Protein AF-A0A3A4W599-F1 (afdb_monomer)

Solvent-accessible surface area (backbone atoms only — not comparable to full-atom values): 8267 Å² total; per-residue (Å²): 128,84,66,44,70,37,76,51,35,72,49,40,40,72,61,43,47,46,68,50,61,74,38,97,80,48,63,75,56,50,38,27,55,47,36,58,55,41,46,79,30,33,61,66,68,72,58,66,78,59,44,55,58,28,58,77,29,46,68,48,14,40,52,53,50,61,65,52,47,35,76,50,32,60,43,72,64,34,52,53,56,41,55,54,50,47,50,52,54,50,50,72,68,69,52,90,62,52,55,60,49,52,52,49,34,50,49,52,52,47,57,66,52,46,60,53,36,68,74,65,63,89,90,81,60,69,67,69,78,64,55,61,71,70,74,83,59,75,87,85,76,130

Nearest PDB structures (foldseek):
  6jx6-assembly1_D  TM=2.780E-01  e=4.224E+00  Homo sapiens
  4tx5-assembly1_A  TM=3.434E-01  e=9.087E+00  Homo sapiens
  6jx6-assembly1_A  TM=2.617E-01  e=9.087E+00  Homo sapiens

pLDDT: mean 73.91, std 17.57, range [33.5, 89.81]

Mean predicted aligned error: 10.31 Å

Structure (mmCIF, N/CA/C/O backbone):
data_AF-A0A3A4W599-F1
#
_entry.id   AF-A0A3A4W599-F1
#
loop_
_atom_site.group_PDB
_atom_site.id
_atom_site.type_symbol
_atom_site.label_atom_id
_atom_site.label_alt_id
_atom_site.label_comp_id
_atom_site.label_asym_id
_atom_site.label_entity_id
_atom_site.label_seq_id
_atom_site.pdbx_PDB_ins_code
_atom_site.Cartn_x
_atom_site.Cartn_y
_atom_site.Cartn_z
_atom_site.occupancy
_atom_site.B_iso_or_equiv
_atom_site.auth_seq_id
_atom_site.auth_comp_id
_atom_site.auth_asym_id
_atom_site.auth_atom_id
_atom_site.pdbx_PDB_model_num
ATOM 1 N N . MET A 1 1 ? -2.392 10.048 23.579 1.00 36.88 1 MET A N 1
ATOM 2 C CA . MET A 1 1 ? -2.014 9.870 22.164 1.00 36.88 1 MET A CA 1
ATOM 3 C C . MET A 1 1 ? -2.218 8.404 21.843 1.00 36.88 1 MET A C 1
ATOM 5 O O . MET A 1 1 ? -1.370 7.590 22.160 1.00 36.88 1 MET A O 1
ATOM 9 N N . SER A 1 2 ? -3.407 8.043 21.378 1.00 42.25 2 SER A N 1
ATOM 10 C CA . SER A 1 2 ? -3.740 6.669 21.004 1.00 42.25 2 SER A CA 1
ATOM 11 C C . SER A 1 2 ? -2.977 6.314 19.728 1.00 42.25 2 SER A C 1
ATOM 13 O O . SER A 1 2 ? -3.235 6.886 18.669 1.00 42.25 2 SER A O 1
ATOM 15 N N . GLY A 1 3 ? -1.990 5.426 19.846 1.00 54.16 3 GLY A N 1
ATOM 16 C CA . GLY A 1 3 ? -1.276 4.883 18.698 1.00 54.16 3 GLY A CA 1
ATOM 17 C C . GLY A 1 3 ? -2.215 3.965 17.923 1.00 54.16 3 GLY A C 1
ATOM 18 O O . GLY A 1 3 ? -2.463 2.847 18.352 1.00 54.16 3 GLY A O 1
ATOM 19 N N . SER A 1 4 ? -2.777 4.470 16.830 1.00 66.75 4 SER A N 1
ATOM 20 C CA . SER A 1 4 ? -3.629 3.714 15.910 1.00 66.75 4 SER A CA 1
ATOM 21 C C . SER A 1 4 ? -2.894 3.555 14.588 1.00 66.75 4 SER A C 1
ATOM 23 O O . SER A 1 4 ? -2.204 4.482 14.156 1.00 66.75 4 SER A O 1
ATOM 25 N N . LEU A 1 5 ? -3.032 2.405 13.931 1.00 70.75 5 LEU A N 1
ATOM 26 C CA . LEU A 1 5 ? -2.429 2.169 12.612 1.00 70.75 5 LEU A CA 1
ATOM 27 C C . LEU A 1 5 ? -2.933 3.175 11.574 1.00 70.75 5 LEU A C 1
ATOM 29 O O . LEU A 1 5 ? -2.164 3.627 10.732 1.00 70.75 5 LEU A O 1
ATOM 33 N N . ARG A 1 6 ? -4.180 3.634 11.726 1.00 75.75 6 ARG A N 1
ATOM 34 C CA . ARG A 1 6 ? -4.767 4.689 10.893 1.00 75.75 6 ARG A CA 1
ATOM 35 C C . ARG A 1 6 ? -3.989 6.006 10.966 1.00 75.75 6 ARG A C 1
ATOM 37 O O . ARG A 1 6 ? -3.820 6.672 9.954 1.00 75.75 6 ARG A O 1
ATOM 44 N N . ASN A 1 7 ? -3.480 6.366 12.145 1.00 76.06 7 ASN A N 1
ATOM 45 C CA . ASN A 1 7 ? -2.709 7.602 12.328 1.00 76.06 7 ASN A CA 1
ATOM 46 C C . ASN A 1 7 ? -1.288 7.496 11.765 1.00 76.06 7 ASN A C 1
ATOM 48 O O . ASN A 1 7 ? -0.687 8.512 11.435 1.00 76.06 7 ASN A O 1
ATOM 52 N N . HIS A 1 8 ? -0.744 6.281 11.682 1.00 78.00 8 HIS A N 1
ATOM 53 C CA . HIS A 1 8 ? 0.608 6.047 11.177 1.00 78.00 8 HIS A CA 1
ATOM 54 C C . HIS A 1 8 ? 0.634 5.713 9.684 1.00 78.00 8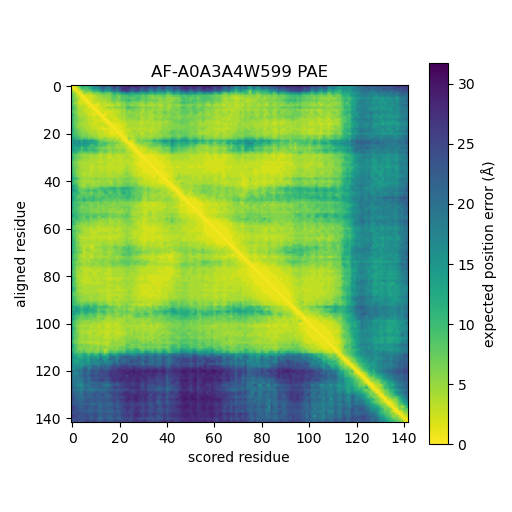 HIS A C 1
ATOM 56 O O . HIS A 1 8 ? 1.708 5.695 9.092 1.00 78.00 8 HIS A O 1
ATOM 62 N N . TRP A 1 9 ? -0.533 5.497 9.070 1.00 81.19 9 TRP A N 1
ATOM 63 C CA . TRP A 1 9 ? -0.656 5.242 7.639 1.00 81.19 9 TRP A CA 1
ATOM 64 C C . TRP A 1 9 ? -0.021 6.343 6.787 1.00 81.19 9 TRP A C 1
ATOM 66 O O . TRP A 1 9 ? 0.624 6.032 5.804 1.00 81.19 9 TRP A O 1
ATOM 76 N N . GLY A 1 10 ? -0.094 7.613 7.200 1.00 80.94 10 GLY A N 1
ATOM 77 C CA . GLY A 1 10 ? 0.544 8.713 6.461 1.00 80.94 10 GLY A CA 1
ATOM 78 C C . GLY A 1 10 ? 2.069 8.589 6.306 1.00 80.94 10 GLY A C 1
ATOM 79 O O . GLY A 1 10 ? 2.646 9.291 5.488 1.00 80.94 10 GLY A O 1
ATOM 80 N N . TYR A 1 11 ? 2.722 7.695 7.058 1.00 81.00 11 TYR A N 1
ATOM 81 C CA . TYR A 1 11 ? 4.149 7.395 6.917 1.00 81.00 11 TYR A CA 1
ATOM 82 C C . TYR A 1 11 ? 4.423 6.153 6.049 1.00 81.00 11 TYR A C 1
ATOM 84 O O . TYR A 1 11 ? 5.573 5.903 5.700 1.00 81.00 11 TYR A O 1
ATOM 92 N N . THR A 1 12 ? 3.407 5.356 5.693 1.00 82.12 12 THR A N 1
ATOM 93 C CA . THR A 1 12 ? 3.598 4.150 4.867 1.00 82.12 12 THR A CA 1
ATOM 94 C C . THR A 1 12 ? 4.016 4.455 3.426 1.00 82.12 12 THR A C 1
ATOM 96 O O . THR A 1 12 ? 4.854 3.696 2.935 1.00 82.12 12 THR A O 1
ATOM 99 N N . PRO A 1 13 ? 3.550 5.539 2.755 1.00 83.12 13 PRO A N 1
ATOM 100 C CA . PRO A 1 13 ? 4.054 5.927 1.436 1.00 83.12 13 PRO A CA 1
ATOM 101 C C . PRO A 1 13 ? 5.570 6.065 1.430 1.00 83.12 13 PRO A C 1
ATOM 103 O O . PRO A 1 13 ? 6.243 5.348 0.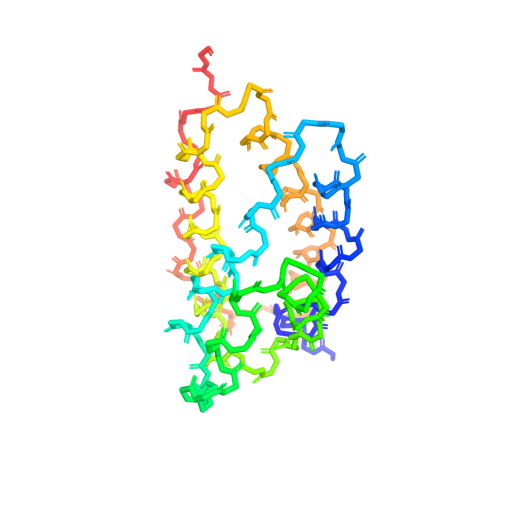704 1.00 83.12 13 PRO A O 1
ATOM 106 N N . GLU A 1 14 ? 6.122 6.883 2.322 1.00 83.06 14 GLU A N 1
ATOM 107 C CA . GLU A 1 14 ? 7.560 7.162 2.347 1.00 83.06 14 GLU A CA 1
ATOM 108 C C . GLU A 1 14 ? 8.405 5.996 2.889 1.00 83.06 14 GLU A C 1
ATOM 110 O O . GLU A 1 14 ? 9.555 5.830 2.484 1.00 83.06 14 GLU A O 1
ATOM 115 N N . GLU A 1 15 ? 7.875 5.189 3.815 1.00 82.81 15 GLU A N 1
ATOM 116 C CA . GLU A 1 15 ? 8.659 4.139 4.485 1.00 82.81 15 GLU A CA 1
ATOM 117 C C . GLU A 1 15 ? 8.553 2.753 3.842 1.00 82.81 15 GLU A C 1
ATOM 119 O O . GLU A 1 15 ? 9.449 1.931 4.040 1.00 82.81 15 GLU A O 1
ATOM 124 N N . ILE A 1 16 ? 7.476 2.465 3.109 1.00 85.19 16 ILE A N 1
ATOM 125 C CA . ILE A 1 16 ? 7.223 1.142 2.518 1.00 85.19 16 ILE A CA 1
ATOM 126 C C . ILE A 1 16 ? 7.116 1.246 1.001 1.00 85.19 16 ILE A C 1
ATOM 128 O O . ILE A 1 16 ? 7.824 0.531 0.293 1.00 85.19 16 ILE A O 1
ATOM 132 N N . TRP A 1 17 ? 6.253 2.129 0.502 1.00 86.31 17 TRP A N 1
ATOM 133 C CA . TRP A 1 17 ? 5.857 2.129 -0.906 1.00 86.31 17 TRP A CA 1
ATOM 134 C C . TRP A 1 17 ? 6.870 2.831 -1.815 1.00 86.31 17 TRP A C 1
ATOM 136 O O . TRP A 1 17 ? 7.231 2.280 -2.847 1.00 86.31 17 TRP A O 1
ATOM 146 N N . GLU A 1 18 ? 7.415 3.975 -1.409 1.00 84.69 18 GLU A N 1
ATOM 147 C CA . GLU A 1 18 ? 8.470 4.703 -2.128 1.00 84.69 18 GLU A CA 1
ATOM 148 C C . GLU A 1 18 ? 9.764 3.871 -2.263 1.00 84.69 18 GLU A C 1
ATOM 150 O O . GLU A 1 18 ? 10.283 3.749 -3.374 1.00 84.69 18 GLU A O 1
ATOM 155 N N . PRO A 1 19 ? 10.277 3.196 -1.207 1.00 84.12 19 PRO A N 1
ATOM 156 C CA . PRO A 1 19 ? 11.406 2.275 -1.351 1.00 84.12 19 PRO A CA 1
ATOM 157 C C . PRO A 1 19 ? 11.121 1.077 -2.260 1.00 84.12 19 PRO A C 1
ATOM 159 O O . PRO A 1 19 ? 12.064 0.500 -2.802 1.00 84.12 19 PRO A O 1
ATOM 162 N N . LEU A 1 20 ? 9.853 0.676 -2.396 1.00 82.56 20 LEU A N 1
ATOM 163 C CA . LEU A 1 20 ? 9.431 -0.383 -3.309 1.00 82.56 20 LEU A CA 1
ATOM 164 C C . LEU A 1 20 ? 9.358 0.140 -4.756 1.00 82.56 20 LEU A C 1
ATOM 166 O O . LEU A 1 20 ? 9.859 -0.525 -5.657 1.00 82.56 20 LEU A O 1
ATOM 170 N N . ALA A 1 21 ? 8.831 1.354 -4.960 1.00 82.56 21 ALA A N 1
ATOM 171 C CA . ALA A 1 21 ? 8.724 2.040 -6.253 1.00 82.56 21 ALA A CA 1
ATOM 172 C C . ALA A 1 21 ? 10.081 2.429 -6.845 1.00 82.56 21 ALA A C 1
ATOM 174 O O . ALA A 1 21 ? 10.290 2.346 -8.051 1.00 82.56 21 ALA A O 1
ATOM 175 N N . ALA A 1 22 ? 11.020 2.855 -5.998 1.00 82.81 22 ALA A N 1
ATOM 176 C CA . ALA A 1 22 ? 12.340 3.334 -6.404 1.00 82.81 22 ALA A CA 1
ATOM 177 C C . ALA A 1 22 ? 13.272 2.222 -6.920 1.00 82.81 22 ALA A C 1
ATOM 179 O O . ALA A 1 22 ? 14.445 2.473 -7.203 1.00 82.81 22 ALA A O 1
ATOM 180 N N . ARG A 1 23 ? 12.789 0.979 -7.002 1.00 77.38 23 ARG A N 1
ATOM 181 C CA . ARG A 1 23 ? 13.556 -0.173 -7.476 1.00 77.38 23 ARG A CA 1
ATOM 182 C C . ARG A 1 23 ? 13.504 -0.234 -8.996 1.00 77.38 23 ARG A C 1
ATOM 184 O O . ARG A 1 23 ? 12.439 -0.132 -9.589 1.00 77.38 23 ARG A O 1
ATOM 191 N N . ASP A 1 24 ? 14.644 -0.529 -9.615 1.00 65.88 24 ASP A N 1
ATOM 192 C CA . ASP A 1 24 ? 14.751 -0.656 -11.077 1.00 65.88 24 ASP A CA 1
ATOM 193 C C . ASP A 1 24 ? 13.869 -1.775 -11.674 1.00 65.88 24 ASP A C 1
ATOM 195 O O . ASP A 1 24 ? 13.587 -1.762 -12.869 1.00 65.88 24 ASP A O 1
ATOM 199 N N . ASN A 1 25 ? 13.428 -2.732 -10.849 1.00 72.50 25 ASN A N 1
ATOM 200 C CA . ASN A 1 25 ? 12.582 -3.860 -11.253 1.00 72.50 25 ASN A CA 1
ATOM 201 C C . ASN A 1 25 ? 11.114 -3.716 -10.814 1.00 72.50 25 ASN A C 1
ATOM 203 O O . ASN A 1 25 ? 10.366 -4.685 -10.930 1.00 72.50 25 ASN A O 1
ATOM 207 N N . ALA A 1 26 ? 10.706 -2.558 -10.285 1.00 76.19 26 ALA A N 1
ATOM 208 C CA . ALA A 1 26 ? 9.328 -2.355 -9.852 1.00 76.19 26 ALA A CA 1
ATOM 209 C C . ALA A 1 26 ? 8.372 -2.475 -11.058 1.00 76.19 26 ALA A C 1
ATOM 211 O O . ALA A 1 26 ? 8.576 -1.783 -12.064 1.00 76.19 26 ALA A O 1
ATOM 212 N N . PRO A 1 27 ? 7.336 -3.334 -10.994 1.00 80.06 27 PRO A N 1
ATOM 213 C CA . PRO A 1 27 ? 6.365 -3.442 -12.072 1.00 80.06 27 PRO A CA 1
ATOM 214 C C . PRO A 1 27 ? 5.641 -2.102 -12.279 1.00 80.06 27 PRO A C 1
ATOM 216 O O . PRO A 1 27 ? 5.207 -1.492 -11.298 1.00 80.06 27 PRO A O 1
ATOM 219 N N . PRO A 1 28 ? 5.475 -1.638 -13.531 1.00 76.62 28 PRO A N 1
ATOM 220 C CA . PRO A 1 28 ? 4.833 -0.352 -13.809 1.00 76.62 28 PRO A CA 1
ATOM 221 C C . PRO A 1 28 ? 3.362 -0.326 -13.370 1.00 76.62 28 PRO A C 1
ATOM 223 O O . PRO A 1 28 ? 2.857 0.731 -13.003 1.00 76.62 28 PRO A O 1
ATOM 226 N N . ASP A 1 29 ? 2.710 -1.490 -13.363 1.00 84.69 29 ASP A N 1
ATOM 227 C CA . ASP A 1 29 ? 1.303 -1.661 -12.995 1.00 84.69 29 ASP A CA 1
ATOM 228 C C . ASP A 1 29 ? 1.104 -2.030 -11.515 1.00 84.69 29 ASP A C 1
ATOM 230 O O . ASP A 1 29 ? -0.029 -2.102 -11.048 1.00 84.69 29 ASP A O 1
ATOM 234 N N . LEU A 1 30 ? 2.185 -2.175 -10.734 1.00 86.31 30 LEU A N 1
ATOM 235 C CA . LEU A 1 30 ? 2.103 -2.561 -9.321 1.00 86.31 30 LEU A CA 1
ATOM 236 C C . LEU A 1 30 ? 1.181 -1.622 -8.529 1.00 86.31 30 LEU A C 1
ATOM 238 O O . LEU A 1 30 ? 0.368 -2.069 -7.728 1.00 86.31 30 LEU A O 1
ATOM 242 N N . PHE A 1 31 ? 1.291 -0.312 -8.758 1.00 86.88 31 PHE A N 1
ATOM 243 C CA . PHE A 1 31 ? 0.460 0.677 -8.069 1.00 86.88 31 PHE A CA 1
ATOM 244 C C . PHE A 1 31 ? -0.997 0.672 -8.527 1.00 86.88 31 PHE A C 1
ATOM 246 O O . PHE A 1 31 ? -1.862 1.035 -7.732 1.00 86.88 31 PHE A O 1
ATOM 253 N N . ASN A 1 32 ? -1.277 0.235 -9.758 1.00 89.75 32 ASN A N 1
ATOM 254 C CA . ASN A 1 32 ? -2.648 0.045 -10.230 1.00 89.75 32 ASN A CA 1
ATOM 255 C C . ASN A 1 32 ? -3.304 -1.092 -9.444 1.00 89.75 32 ASN A C 1
ATOM 257 O O . ASN A 1 32 ? -4.363 -0.887 -8.855 1.00 89.75 32 ASN A O 1
ATOM 261 N N . ASP A 1 33 ? -2.627 -2.236 -9.344 1.00 89.38 33 ASP A N 1
ATOM 262 C CA . ASP A 1 33 ? -3.147 -3.407 -8.632 1.00 89.38 33 ASP A CA 1
ATOM 263 C C . ASP A 1 33 ? -3.241 -3.170 -7.122 1.00 89.38 33 ASP A C 1
ATOM 265 O O . ASP A 1 33 ? -4.198 -3.591 -6.474 1.00 89.38 33 ASP A O 1
ATOM 269 N N . LEU A 1 34 ? -2.273 -2.454 -6.539 1.00 89.38 34 LEU A N 1
ATOM 270 C CA . LEU A 1 34 ? -2.330 -2.058 -5.131 1.00 89.38 34 LEU A CA 1
ATOM 271 C C . LEU A 1 34 ? -3.491 -1.097 -4.859 1.00 89.38 34 LEU A C 1
ATOM 273 O O . LEU A 1 34 ? -4.144 -1.214 -3.823 1.00 89.38 34 LEU A O 1
ATOM 277 N N . TYR A 1 35 ? -3.758 -0.155 -5.765 1.00 88.19 35 TYR A N 1
ATOM 278 C CA . TYR A 1 35 ? -4.889 0.760 -5.637 1.00 88.19 35 TYR A CA 1
ATOM 279 C C . TYR A 1 35 ? -6.228 0.027 -5.803 1.00 88.19 35 TYR A C 1
ATOM 281 O O . TYR A 1 35 ? -7.131 0.215 -4.988 1.00 88.19 35 TYR A O 1
ATOM 289 N N . GLU A 1 36 ? -6.335 -0.876 -6.779 1.00 89.81 36 GLU A N 1
ATOM 290 C CA . GLU A 1 36 ? -7.501 -1.748 -6.962 1.00 89.81 36 GLU A CA 1
ATOM 291 C C . GLU A 1 36 ? -7.756 -2.621 -5.728 1.00 89.81 36 GLU A C 1
ATOM 293 O O . GLU A 1 36 ? -8.882 -2.686 -5.227 1.00 89.81 36 GLU A O 1
ATOM 298 N N . ALA A 1 37 ? -6.708 -3.233 -5.173 1.00 89.19 37 ALA A N 1
ATOM 299 C CA . ALA A 1 37 ? -6.812 -3.986 -3.933 1.00 89.19 37 ALA A CA 1
ATOM 300 C C . ALA A 1 37 ? -7.276 -3.091 -2.773 1.00 89.19 37 ALA A C 1
ATOM 302 O O . ALA A 1 37 ? -8.129 -3.507 -1.988 1.00 89.19 37 ALA A O 1
ATOM 303 N N . ALA A 1 38 ? -6.760 -1.860 -2.667 1.00 87.62 38 ALA A N 1
ATOM 304 C CA . ALA A 1 38 ? -7.106 -0.924 -1.598 1.00 87.62 38 ALA A CA 1
ATOM 305 C C . ALA A 1 38 ? -8.588 -0.529 -1.612 1.00 87.62 38 ALA A C 1
ATOM 307 O O . ALA A 1 38 ? -9.196 -0.473 -0.541 1.00 87.62 38 ALA A O 1
ATOM 308 N N . GLU A 1 39 ? -9.188 -0.324 -2.789 1.00 88.31 39 GLU A N 1
ATOM 309 C CA . GLU A 1 39 ? -10.609 0.031 -2.945 1.00 88.31 39 GLU A CA 1
ATOM 310 C C . GLU A 1 39 ? -11.553 -0.959 -2.246 1.00 88.31 39 GLU A C 1
ATOM 312 O O . GLU A 1 39 ? -12.547 -0.550 -1.641 1.00 88.31 39 GLU A O 1
ATOM 317 N N . GLY A 1 40 ? -11.212 -2.253 -2.221 1.00 86.75 40 GLY A N 1
ATOM 318 C CA . GLY A 1 40 ? -11.985 -3.275 -1.503 1.00 86.75 40 GLY A CA 1
ATOM 319 C C . GLY A 1 40 ? -12.058 -3.063 0.018 1.00 86.75 40 GLY A C 1
ATOM 320 O O . GLY A 1 40 ? -12.990 -3.543 0.676 1.00 86.75 40 GLY A O 1
ATOM 321 N N . PHE A 1 41 ? -11.110 -2.310 0.580 1.00 87.75 41 PHE A N 1
ATOM 322 C CA . PHE A 1 41 ? -10.948 -2.068 2.017 1.00 87.75 41 PHE A CA 1
ATOM 323 C C . PHE A 1 41 ? -11.301 -0.635 2.446 1.00 87.75 41 PHE A C 1
ATOM 325 O O . PHE A 1 41 ? -11.333 -0.337 3.652 1.00 87.75 41 PHE A O 1
ATOM 332 N N . LEU A 1 42 ? -11.608 0.252 1.494 1.00 88.00 42 LEU A N 1
ATOM 333 C CA . LEU A 1 42 ? -12.034 1.617 1.785 1.00 88.00 42 LEU A CA 1
ATOM 334 C C . LEU A 1 42 ? -13.431 1.653 2.425 1.00 88.00 42 LEU A C 1
ATOM 336 O O . LEU A 1 42 ? -14.295 0.790 2.226 1.00 88.00 42 LEU A O 1
ATOM 340 N N . ALA A 1 43 ? -13.652 2.669 3.257 1.00 86.00 43 ALA A N 1
ATOM 341 C CA . ALA A 1 43 ? -14.952 2.938 3.864 1.00 86.00 43 ALA A CA 1
ATOM 342 C C . ALA A 1 43 ? -15.961 3.427 2.817 1.00 86.00 43 ALA A C 1
ATOM 344 O O . ALA A 1 43 ? -17.142 3.079 2.879 1.00 86.00 43 ALA A O 1
ATOM 345 N N . LEU A 1 44 ? -15.479 4.233 1.872 1.00 85.31 44 LEU A N 1
ATOM 346 C CA . LEU A 1 44 ? -16.234 4.761 0.750 1.00 85.31 44 LEU A CA 1
ATOM 347 C C . LEU A 1 44 ? -15.499 4.375 -0.535 1.00 85.31 44 LEU A C 1
ATOM 349 O O . LEU A 1 44 ? -14.343 4.768 -0.678 1.00 85.31 44 LEU A O 1
ATOM 353 N N . PRO A 1 45 ? -16.141 3.622 -1.440 1.00 80.31 45 PRO A N 1
ATOM 354 C CA . PRO A 1 45 ? -15.541 3.305 -2.724 1.00 80.31 45 PRO A CA 1
ATOM 355 C C . PRO A 1 45 ? -15.453 4.561 -3.591 1.00 80.31 45 PRO A C 1
ATOM 357 O O . PRO A 1 45 ? -16.325 5.442 -3.540 1.00 80.31 45 PRO A O 1
ATOM 360 N N . THR A 1 46 ? -14.416 4.621 -4.413 1.00 84.19 46 THR A N 1
ATOM 361 C CA . THR A 1 46 ? -14.250 5.643 -5.437 1.00 84.19 46 THR A CA 1
ATOM 362 C C . THR A 1 46 ? -15.335 5.485 -6.502 1.00 84.19 46 THR A C 1
ATOM 364 O O . THR A 1 46 ? -15.778 4.383 -6.825 1.00 84.19 46 THR A O 1
ATOM 367 N N . ALA A 1 47 ? -15.826 6.602 -7.043 1.00 86.19 47 ALA A N 1
ATOM 368 C CA . ALA A 1 47 ? -16.825 6.554 -8.106 1.00 86.19 47 ALA A CA 1
ATOM 369 C C . ALA A 1 47 ? -16.243 5.873 -9.359 1.00 86.19 47 ALA A C 1
ATOM 371 O O . ALA A 1 47 ? -15.180 6.284 -9.818 1.00 86.19 47 ALA A O 1
ATOM 372 N N . GLU A 1 48 ? -16.973 4.916 -9.949 1.00 84.06 48 GLU A N 1
ATOM 373 C CA . GLU A 1 48 ? -16.562 4.141 -11.141 1.00 84.06 48 GLU A CA 1
ATOM 374 C C . GLU A 1 48 ? -15.828 4.950 -12.231 1.00 84.06 48 GLU A C 1
ATOM 376 O O . GLU A 1 48 ? -14.720 4.560 -12.590 1.00 84.06 48 GLU A O 1
ATOM 381 N N . PRO A 1 49 ? -16.339 6.100 -12.728 1.00 83.69 49 PRO A N 1
ATOM 382 C CA . PRO A 1 49 ? -15.656 6.829 -13.801 1.00 83.69 49 PRO A CA 1
ATOM 383 C C . PRO A 1 49 ? -14.294 7.401 -13.385 1.00 83.69 49 PRO A C 1
ATOM 385 O O . PRO A 1 49 ? -13.421 7.588 -14.227 1.00 83.69 49 PRO A O 1
ATOM 388 N N . LEU A 1 50 ? -14.115 7.702 -12.098 1.00 85.12 50 LEU A N 1
ATOM 389 C CA . LEU A 1 50 ? -12.862 8.220 -11.555 1.00 85.12 50 LEU A CA 1
ATOM 390 C C . LEU A 1 50 ? -11.897 7.072 -11.234 1.00 85.12 50 LEU A C 1
ATOM 392 O O . LEU A 1 50 ? -10.698 7.211 -11.449 1.00 85.12 50 LEU A O 1
ATOM 396 N N . PHE A 1 51 ? -12.423 5.925 -10.797 1.00 86.69 51 PHE A N 1
ATOM 397 C CA . PHE A 1 51 ? -1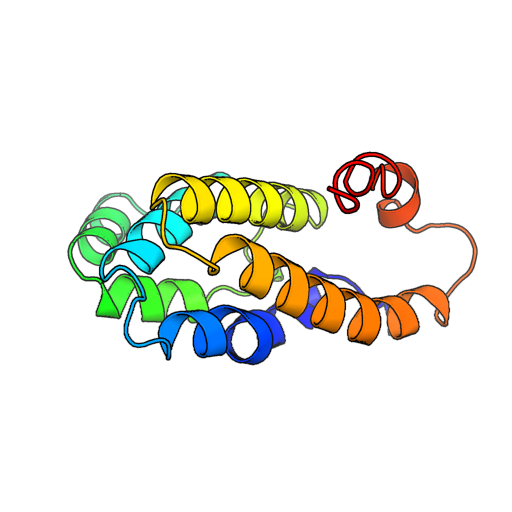1.646 4.704 -10.604 1.00 86.69 51 PHE A CA 1
ATOM 398 C C . PHE A 1 51 ? -11.030 4.213 -11.923 1.00 86.69 51 PHE A C 1
ATOM 400 O O . PHE A 1 51 ? -9.820 4.017 -11.989 1.00 86.69 51 PHE A O 1
ATOM 407 N N . GLU A 1 52 ? -11.824 4.117 -12.996 1.00 86.06 52 GLU A N 1
ATOM 408 C CA . GLU A 1 52 ? -11.321 3.740 -14.325 1.00 86.06 52 GLU A CA 1
ATOM 409 C C . GLU A 1 52 ? -10.256 4.724 -14.830 1.00 86.06 52 GLU A C 1
ATOM 411 O O . GLU A 1 52 ? -9.249 4.319 -15.409 1.00 86.06 52 GLU A O 1
ATOM 416 N N . GLU A 1 53 ? -10.442 6.029 -14.608 1.00 87.81 53 GLU A N 1
ATOM 417 C CA . GLU A 1 53 ? -9.456 7.038 -15.003 1.00 87.81 53 GLU A CA 1
ATOM 418 C C . GLU A 1 53 ? -8.119 6.865 -14.264 1.00 87.81 53 GLU A C 1
ATOM 420 O O .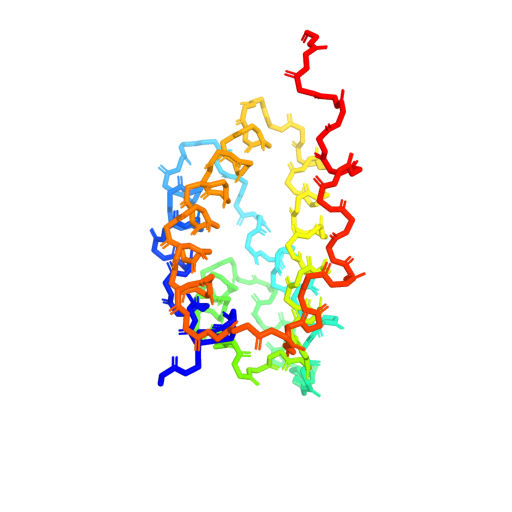 GLU A 1 53 ? -7.061 7.071 -14.862 1.00 87.81 53 GLU A O 1
ATOM 425 N N . ILE A 1 54 ? -8.165 6.500 -12.980 1.00 87.19 54 ILE A N 1
ATOM 426 C CA . ILE A 1 54 ? -6.977 6.257 -12.159 1.00 87.19 54 ILE A CA 1
ATOM 427 C C . ILE A 1 54 ? -6.290 4.953 -12.575 1.00 87.19 54 ILE A C 1
ATOM 429 O O . ILE A 1 54 ? -5.079 4.954 -12.769 1.00 87.19 54 ILE A O 1
ATOM 433 N N . GLN A 1 55 ? -7.041 3.867 -12.766 1.00 84.25 55 GLN A N 1
ATOM 434 C CA . GLN A 1 55 ? -6.491 2.550 -13.111 1.00 84.25 55 GLN A CA 1
ATOM 435 C C . GLN A 1 55 ? -5.809 2.536 -14.490 1.00 84.25 55 GLN A C 1
ATOM 437 O O . GLN A 1 55 ? -4.860 1.792 -14.712 1.00 84.25 55 GLN A O 1
ATOM 442 N N . ASN A 1 56 ? -6.257 3.384 -15.420 1.00 84.69 56 ASN A N 1
ATOM 443 C CA . ASN A 1 56 ? -5.647 3.510 -16.746 1.00 84.69 56 ASN A CA 1
ATOM 444 C C . ASN A 1 56 ? -4.320 4.302 -16.756 1.00 84.69 56 ASN A C 1
ATOM 446 O O . ASN A 1 56 ? -3.679 4.388 -17.806 1.00 84.69 56 ASN A O 1
ATOM 450 N N . ASP A 1 57 ? -3.907 4.911 -15.640 1.00 85.62 57 ASP A N 1
ATOM 451 C CA . ASP A 1 57 ? -2.715 5.760 -15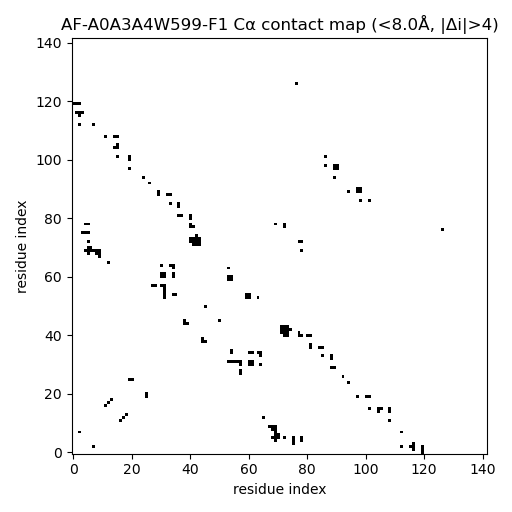.563 1.00 85.62 57 ASP A CA 1
ATOM 452 C C . ASP A 1 57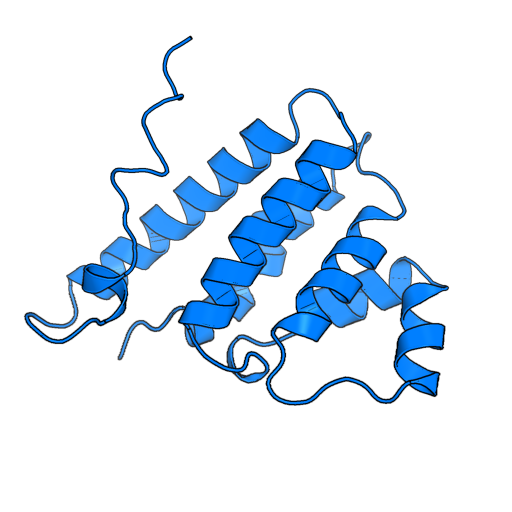 ? -1.912 5.467 -14.287 1.00 85.62 57 ASP A C 1
ATOM 454 O O . ASP A 1 57 ? -2.249 5.925 -13.195 1.00 85.62 57 ASP A O 1
ATOM 458 N N . ALA A 1 58 ? -0.789 4.760 -14.445 1.00 83.94 58 ALA A N 1
ATOM 459 C CA . ALA A 1 58 ? 0.089 4.360 -13.344 1.00 83.94 58 ALA A CA 1
ATOM 460 C C . ALA A 1 58 ? 0.559 5.534 -12.465 1.00 83.94 58 ALA A C 1
ATOM 462 O O . ALA A 1 58 ? 0.737 5.382 -11.255 1.00 83.94 58 ALA A O 1
ATOM 463 N N . VAL A 1 59 ? 0.727 6.734 -13.036 1.00 85.75 59 VAL A N 1
ATOM 464 C CA . VAL A 1 59 ? 1.130 7.923 -12.269 1.00 85.75 59 VAL A CA 1
ATOM 465 C C . VAL A 1 59 ? -0.032 8.421 -11.414 1.00 85.75 59 VAL A C 1
ATOM 467 O O . VAL A 1 59 ? 0.173 8.838 -10.268 1.00 85.75 59 VAL A O 1
ATOM 470 N N . LYS A 1 60 ? -1.262 8.361 -11.937 1.00 88.38 60 LYS A N 1
ATOM 471 C CA . LYS A 1 60 ? -2.463 8.700 -11.165 1.00 88.38 60 LYS A CA 1
ATOM 472 C C . LYS A 1 60 ? -2.725 7.673 -10.079 1.00 88.38 60 LYS A C 1
ATOM 474 O O . LYS A 1 60 ? -2.988 8.098 -8.960 1.00 88.38 60 LYS A O 1
ATOM 479 N N . ALA A 1 61 ? -2.602 6.378 -10.364 1.00 87.00 61 ALA A N 1
ATOM 480 C CA . ALA A 1 61 ? -2.759 5.325 -9.362 1.00 87.00 61 ALA A CA 1
ATOM 481 C C . ALA A 1 61 ? -1.738 5.458 -8.236 1.00 87.00 61 ALA A C 1
ATOM 483 O O . ALA A 1 61 ? -2.124 5.476 -7.072 1.00 87.00 61 ALA A O 1
ATOM 484 N N . HIS A 1 62 ? -0.463 5.684 -8.565 1.00 86.50 62 HIS A N 1
ATOM 485 C CA . HIS A 1 62 ? 0.569 5.978 -7.570 1.00 86.50 62 HIS A CA 1
ATOM 486 C C . HIS A 1 62 ? 0.197 7.192 -6.708 1.00 86.50 62 HIS A C 1
ATOM 488 O O . HIS A 1 62 ? 0.211 7.132 -5.481 1.00 86.50 62 HIS A O 1
ATOM 494 N N . THR A 1 63 ? -0.184 8.302 -7.346 1.00 86.94 63 THR A N 1
ATOM 495 C CA . THR A 1 63 ? -0.542 9.541 -6.639 1.00 86.94 63 THR A CA 1
ATOM 496 C C . THR A 1 63 ? -1.774 9.359 -5.751 1.00 86.94 63 THR A C 1
ATOM 498 O O . THR A 1 63 ? -1.781 9.820 -4.612 1.00 86.94 63 THR A O 1
ATOM 501 N N . ALA A 1 64 ? -2.809 8.685 -6.255 1.00 87.75 64 ALA A N 1
ATOM 502 C CA . ALA A 1 64 ? -4.045 8.410 -5.535 1.00 87.75 64 ALA A CA 1
ATOM 503 C C . ALA A 1 64 ? -3.792 7.483 -4.344 1.00 87.75 64 ALA A C 1
ATOM 505 O O . ALA A 1 64 ? -4.240 7.775 -3.238 1.00 87.75 64 ALA A O 1
ATOM 506 N N . PHE A 1 65 ? -3.007 6.426 -4.548 1.00 87.69 65 PHE A N 1
ATOM 507 C CA . PHE A 1 65 ? -2.622 5.482 -3.510 1.00 87.69 65 PHE A CA 1
ATOM 508 C C . PHE A 1 65 ? -1.810 6.150 -2.393 1.00 87.69 65 PHE A C 1
ATOM 510 O O . PHE A 1 65 ? -2.141 6.005 -1.218 1.00 87.69 65 PHE A O 1
ATOM 517 N N . CYS A 1 66 ? -0.800 6.953 -2.738 1.00 85.06 66 CYS A N 1
ATOM 518 C CA . CYS A 1 66 ? -0.005 7.696 -1.757 1.00 85.06 66 CYS A CA 1
ATOM 519 C C . CYS A 1 66 ? -0.801 8.809 -1.052 1.00 85.06 66 CYS A C 1
ATOM 521 O O . CYS A 1 66 ? -0.424 9.230 0.041 1.00 85.06 66 CYS A O 1
ATOM 523 N N . ALA A 1 67 ? -1.901 9.279 -1.648 1.00 87.38 67 ALA A N 1
ATOM 524 C CA . ALA A 1 67 ? -2.811 10.240 -1.029 1.00 87.38 67 ALA A CA 1
ATOM 525 C C . ALA A 1 67 ? -3.824 9.600 -0.061 1.00 87.38 67 ALA A C 1
ATOM 527 O O . ALA A 1 67 ? -4.468 10.336 0.694 1.00 87.38 67 ALA A O 1
ATOM 528 N N . LEU A 1 68 ? -3.972 8.266 -0.059 1.00 86.12 68 LEU A N 1
ATOM 529 C CA . LEU A 1 68 ? -4.864 7.569 0.867 1.00 86.12 68 LEU A CA 1
ATOM 530 C C . LEU A 1 68 ? -4.422 7.807 2.310 1.00 86.12 68 LEU A C 1
ATOM 532 O O . LEU A 1 68 ? -3.263 7.603 2.672 1.00 86.12 68 LEU A O 1
ATOM 536 N N . ASN A 1 69 ? -5.371 8.172 3.166 1.00 83.62 69 ASN A N 1
ATOM 537 C CA . ASN A 1 69 ? -5.163 8.270 4.599 1.00 83.62 69 ASN A CA 1
ATOM 538 C C . ASN A 1 69 ? -5.696 7.030 5.309 1.00 83.62 69 ASN A C 1
ATOM 540 O O . ASN A 1 69 ? -6.673 6.404 4.907 1.00 83.62 69 ASN A O 1
ATOM 544 N N . GLY A 1 70 ? -5.128 6.728 6.475 1.00 80.56 70 GLY A N 1
ATOM 545 C CA . GLY A 1 70 ? -5.628 5.643 7.317 1.00 80.56 70 GLY A CA 1
ATOM 546 C C . GLY A 1 70 ? -7.080 5.849 7.775 1.00 80.56 70 GLY A C 1
ATOM 547 O O . GLY A 1 70 ? -7.751 4.895 8.164 1.00 80.56 70 GLY A O 1
ATOM 548 N N . SER A 1 71 ? -7.594 7.082 7.733 1.00 82.00 71 SER A N 1
ATOM 549 C CA . SER A 1 71 ? -9.009 7.395 7.966 1.00 82.00 71 SER A CA 1
ATOM 550 C C . SER A 1 71 ? -9.936 6.913 6.852 1.00 82.00 71 SER A C 1
ATOM 552 O O . SER A 1 71 ? -11.101 6.651 7.140 1.00 82.00 71 SER A O 1
ATOM 554 N N . ASP A 1 72 ? -9.430 6.771 5.626 1.00 85.38 72 ASP A N 1
ATOM 555 C CA . ASP A 1 72 ? -10.228 6.410 4.449 1.00 85.38 72 ASP A CA 1
ATOM 556 C C . ASP A 1 72 ? -10.577 4.914 4.435 1.00 85.38 72 ASP A C 1
ATOM 558 O O . ASP A 1 72 ? -11.581 4.502 3.856 1.00 85.38 72 ASP A O 1
ATOM 562 N N . PHE A 1 73 ? -9.809 4.098 5.160 1.00 85.81 73 PHE A N 1
ATOM 563 C CA . PHE A 1 73 ? -10.101 2.682 5.376 1.00 85.81 73 PHE A CA 1
ATOM 564 C C . PHE A 1 73 ? -11.316 2.470 6.280 1.00 85.81 73 PHE A C 1
ATOM 566 O O . PHE A 1 73 ? -11.588 3.249 7.204 1.00 85.81 73 PHE A O 1
ATOM 573 N N . ARG A 1 74 ? -12.021 1.352 6.075 1.00 84.50 74 ARG A N 1
ATOM 574 C CA . ARG A 1 74 ? -13.200 1.006 6.882 1.00 84.50 74 ARG A CA 1
ATOM 575 C C . ARG A 1 74 ? -12.879 0.862 8.362 1.00 84.50 74 ARG A C 1
ATOM 577 O O . ARG A 1 74 ? -13.589 1.450 9.167 1.00 84.50 74 ARG A O 1
ATOM 584 N N . ASP A 1 75 ? -11.800 0.151 8.697 1.00 81.19 75 ASP A N 1
ATOM 585 C CA . ASP A 1 75 ? -11.357 -0.181 10.060 1.00 81.19 75 ASP A CA 1
ATOM 586 C C . ASP A 1 75 ? -9.839 -0.412 10.124 1.00 81.19 75 ASP A C 1
ATOM 588 O O . ASP A 1 75 ? -9.187 -0.585 9.100 1.00 81.19 75 ASP A O 1
ATOM 592 N N . GLU A 1 76 ? -9.260 -0.468 11.332 1.00 78.31 76 GLU A N 1
ATOM 593 C CA . GLU A 1 76 ? -7.852 -0.884 11.493 1.00 78.31 76 GLU A CA 1
ATOM 594 C C . GLU A 1 76 ? -7.607 -2.305 10.976 1.00 78.31 76 GLU A C 1
ATOM 596 O O . GLU A 1 76 ? -6.532 -2.600 10.467 1.00 78.31 76 GLU A O 1
ATOM 601 N N . THR A 1 77 ? -8.604 -3.186 11.089 1.00 78.38 77 THR A N 1
ATOM 602 C CA . THR A 1 77 ? -8.524 -4.544 10.539 1.00 78.38 77 THR A CA 1
ATOM 603 C C . THR A 1 77 ? -8.463 -4.525 9.015 1.00 78.38 77 THR A C 1
ATOM 605 O O . THR A 1 77 ? -7.676 -5.275 8.455 1.00 78.38 77 THR A O 1
ATOM 608 N N . ALA A 1 78 ? -9.193 -3.615 8.363 1.00 82.94 78 ALA A N 1
ATOM 609 C CA . ALA A 1 78 ? -9.165 -3.466 6.909 1.00 82.94 78 ALA A CA 1
ATOM 610 C C . ALA A 1 78 ? -7.772 -3.047 6.406 1.00 82.94 78 ALA A C 1
ATOM 612 O O . ALA A 1 78 ? -7.340 -3.498 5.355 1.00 82.94 78 ALA A O 1
ATOM 613 N N . ILE A 1 79 ? -7.032 -2.253 7.189 1.00 82.56 79 ILE A N 1
ATOM 614 C CA . ILE A 1 79 ? -5.632 -1.916 6.883 1.00 82.56 79 ILE A CA 1
ATOM 615 C C . ILE A 1 79 ? -4.744 -3.166 6.935 1.00 82.56 79 ILE A C 1
ATOM 617 O O . ILE A 1 79 ? -3.885 -3.345 6.080 1.00 82.56 79 ILE A O 1
ATOM 621 N N . VAL A 1 80 ? -4.931 -4.037 7.931 1.00 82.00 80 VAL A N 1
ATOM 622 C CA . VAL A 1 80 ? -4.147 -5.281 8.037 1.00 82.00 80 VAL A CA 1
ATOM 623 C C . VAL A 1 80 ? -4.477 -6.231 6.890 1.00 82.00 80 VAL A C 1
ATOM 625 O O . VAL A 1 80 ? -3.563 -6.738 6.253 1.00 82.00 80 VAL A O 1
ATOM 628 N N . GLU A 1 81 ? -5.762 -6.429 6.599 1.00 83.56 81 GLU A N 1
ATOM 629 C CA . GLU A 1 81 ? -6.224 -7.273 5.490 1.00 83.56 81 GLU A CA 1
ATOM 630 C C . GLU A 1 81 ? -5.736 -6.736 4.135 1.00 83.56 81 GLU A C 1
ATOM 632 O O . GLU A 1 81 ? -5.310 -7.510 3.278 1.00 83.56 81 GLU A O 1
ATOM 637 N N . PHE A 1 82 ? -5.699 -5.411 3.967 1.00 87.62 82 PHE A N 1
ATOM 638 C CA . PHE A 1 82 ? -5.084 -4.784 2.804 1.00 87.62 82 PHE A CA 1
ATOM 639 C C . PHE A 1 82 ? -3.588 -5.102 2.705 1.00 87.62 82 PHE A C 1
ATOM 641 O O . PHE A 1 82 ? -3.125 -5.468 1.635 1.00 87.62 82 PHE A O 1
ATOM 648 N N . LEU A 1 83 ? -2.821 -4.998 3.796 1.00 85.56 83 LEU A N 1
ATOM 649 C CA . LEU A 1 83 ? -1.385 -5.308 3.775 1.00 85.56 83 LEU A CA 1
ATOM 650 C C . LEU A 1 83 ? -1.103 -6.785 3.455 1.00 85.56 83 LEU A C 1
ATOM 652 O O . LEU A 1 83 ? -0.103 -7.081 2.803 1.00 85.56 83 LEU A O 1
ATOM 656 N N . GLU A 1 84 ? -1.969 -7.699 3.899 1.00 84.62 84 GLU A N 1
ATOM 657 C CA . GLU A 1 84 ? -1.918 -9.115 3.511 1.00 84.62 84 GLU A CA 1
ATOM 658 C C . GLU A 1 84 ? -2.211 -9.279 2.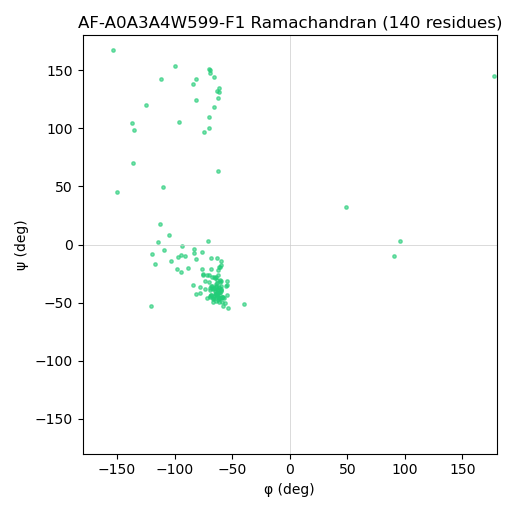014 1.00 84.62 84 GLU A C 1
ATOM 660 O O . GLU A 1 84 ? -1.441 -9.917 1.304 1.00 84.62 84 GLU A O 1
ATOM 665 N N . THR A 1 85 ? -3.249 -8.611 1.511 1.00 87.75 85 THR A N 1
ATOM 666 C CA . THR A 1 85 ? -3.606 -8.636 0.083 1.00 87.75 85 THR A CA 1
ATOM 667 C C . THR A 1 85 ? -2.507 -8.019 -0.787 1.00 87.75 85 THR A C 1
ATOM 669 O O . THR A 1 85 ? -2.169 -8.549 -1.837 1.00 87.75 85 THR A O 1
ATOM 672 N N . ALA A 1 86 ? -1.889 -6.928 -0.336 1.00 87.81 86 ALA A N 1
ATOM 673 C CA . ALA A 1 86 ? -0.775 -6.286 -1.022 1.00 87.81 86 ALA A CA 1
ATOM 674 C C . ALA A 1 86 ? 0.453 -7.201 -1.097 1.00 87.81 86 ALA A C 1
ATOM 676 O O . ALA A 1 86 ? 1.163 -7.194 -2.100 1.00 87.81 86 ALA A O 1
ATOM 677 N N . TYR A 1 87 ? 0.697 -8.010 -0.060 1.00 85.94 87 TYR A N 1
ATOM 678 C CA . TYR A 1 87 ? 1.729 -9.039 -0.119 1.00 85.94 87 TYR A CA 1
ATOM 679 C C . TYR A 1 87 ? 1.425 -10.072 -1.208 1.00 85.94 87 TYR A C 1
ATOM 681 O O . TYR A 1 87 ? 2.323 -10.403 -1.980 1.00 85.94 87 TYR A O 1
ATOM 689 N N . ASP A 1 88 ? 0.178 -10.539 -1.295 1.00 85.75 88 ASP A N 1
ATOM 690 C CA . ASP A 1 88 ? -0.240 -11.500 -2.319 1.00 85.75 88 ASP A CA 1
ATOM 691 C C . ASP A 1 88 ? -0.085 -10.921 -3.736 1.00 85.75 88 ASP A C 1
ATOM 693 O O . ASP A 1 88 ? 0.458 -11.599 -4.604 1.00 85.75 88 ASP A O 1
ATOM 697 N N . VAL A 1 89 ? -0.449 -9.648 -3.948 1.00 87.44 89 VAL A N 1
ATOM 698 C CA . VAL A 1 89 ? -0.228 -8.933 -5.221 1.00 87.44 89 VAL A CA 1
ATOM 699 C C . VAL A 1 89 ? 1.260 -8.898 -5.578 1.00 87.44 89 VAL A C 1
ATOM 701 O O . VAL A 1 89 ? 1.637 -9.279 -6.679 1.00 87.44 89 VAL A O 1
ATOM 704 N N . ILE A 1 90 ? 2.133 -8.502 -4.644 1.00 85.56 90 ILE A N 1
ATOM 705 C CA . ILE A 1 90 ? 3.588 -8.438 -4.886 1.00 85.56 90 ILE A CA 1
ATOM 706 C C . ILE A 1 90 ? 4.166 -9.823 -5.217 1.00 85.56 90 ILE A C 1
ATOM 708 O O . ILE A 1 90 ? 5.078 -9.931 -6.036 1.00 85.56 90 ILE A O 1
ATOM 712 N N . VAL A 1 91 ? 3.660 -10.882 -4.581 1.00 85.50 91 VAL A N 1
ATOM 713 C CA . VAL A 1 91 ? 4.082 -12.262 -4.856 1.00 85.50 91 VAL A CA 1
ATOM 714 C C . VAL A 1 91 ? 3.641 -12.721 -6.247 1.00 85.50 91 VAL A C 1
ATOM 716 O O . VAL A 1 91 ? 4.399 -13.442 -6.893 1.00 85.50 91 VAL A O 1
ATOM 719 N N . ASP A 1 92 ? 2.470 -12.297 -6.725 1.00 86.81 92 ASP A N 1
ATOM 720 C CA . ASP A 1 92 ? 1.938 -12.681 -8.042 1.00 86.81 92 ASP A CA 1
ATOM 721 C C . ASP A 1 92 ? 2.817 -12.191 -9.205 1.00 86.81 92 ASP A C 1
ATOM 723 O O . ASP A 1 92 ? 2.966 -12.873 -10.218 1.00 86.81 92 ASP A O 1
ATOM 727 N N . TYR A 1 93 ? 3.501 -11.059 -9.020 1.00 82.88 93 TYR A N 1
ATOM 728 C CA . TYR A 1 93 ? 4.461 -10.527 -9.990 1.00 82.88 93 TYR A CA 1
ATOM 729 C C . TYR A 1 93 ? 5.742 -11.370 -10.150 1.00 82.88 93 TYR A C 1
ATOM 731 O O . TYR A 1 93 ? 6.508 -11.123 -11.082 1.00 82.88 93 TYR A O 1
ATOM 739 N N . ASP A 1 94 ? 5.995 -12.339 -9.260 1.00 80.69 94 ASP A N 1
ATOM 740 C CA . ASP A 1 94 ? 7.153 -13.255 -9.275 1.00 80.69 94 ASP A CA 1
ATOM 741 C C . ASP A 1 94 ? 8.515 -12.543 -9.451 1.00 80.69 94 ASP A C 1
ATOM 743 O O . ASP A 1 94 ? 9.462 -13.058 -10.053 1.00 80.69 94 ASP A O 1
ATOM 747 N N . VAL A 1 95 ? 8.636 -11.317 -8.923 1.00 79.25 95 VAL A N 1
ATOM 748 C CA . VAL A 1 95 ? 9.885 -10.548 -8.979 1.00 79.25 95 VAL A CA 1
ATOM 749 C C . VAL A 1 95 ? 10.819 -11.015 -7.857 1.00 79.25 95 VAL A C 1
ATOM 751 O O . VAL A 1 95 ? 10.463 -10.959 -6.674 1.00 79.25 95 VAL A O 1
ATOM 754 N N . PRO A 1 96 ? 12.054 -11.447 -8.174 1.00 76.50 96 PRO A N 1
ATOM 755 C CA . PRO A 1 96 ? 12.955 -11.999 -7.175 1.00 76.50 96 PRO A CA 1
ATOM 756 C C . PRO A 1 96 ? 13.376 -10.945 -6.141 1.00 76.50 96 PRO A C 1
ATOM 758 O O . PRO A 1 96 ? 14.059 -9.969 -6.455 1.00 76.50 96 PRO A O 1
ATOM 761 N N . GLY A 1 97 ? 13.028 -11.198 -4.877 1.00 76.94 97 GLY A N 1
ATOM 762 C CA . GLY A 1 97 ? 13.450 -10.412 -3.714 1.00 76.94 97 GLY A CA 1
ATOM 763 C C . GLY A 1 97 ? 12.520 -9.262 -3.318 1.00 76.94 97 GLY A C 1
ATOM 764 O O . GLY A 1 97 ? 12.680 -8.725 -2.222 1.00 76.94 97 GLY A O 1
ATOM 765 N N . ASP A 1 98 ? 11.532 -8.913 -4.138 1.00 78.94 98 ASP A N 1
ATOM 766 C CA . ASP A 1 98 ? 10.504 -7.929 -3.782 1.00 78.94 98 ASP A CA 1
ATOM 767 C C . ASP A 1 98 ? 9.617 -8.364 -2.595 1.00 78.94 98 ASP A C 1
ATOM 769 O O . ASP A 1 98 ? 9.433 -7.548 -1.682 1.00 78.94 98 ASP A O 1
ATOM 773 N N . PRO A 1 99 ? 9.148 -9.631 -2.490 1.00 80.50 99 PRO A N 1
ATOM 774 C CA . PRO A 1 99 ? 8.348 -10.045 -1.338 1.00 80.50 99 PRO A CA 1
ATOM 775 C C . PRO A 1 99 ? 9.138 -9.987 -0.021 1.00 80.50 99 PRO A C 1
ATOM 777 O O . PRO A 1 99 ? 8.605 -9.615 1.026 1.00 80.50 99 PRO A O 1
ATOM 780 N N . GLU A 1 100 ? 10.423 -10.325 -0.044 1.00 82.25 100 GLU A N 1
ATOM 781 C CA . GLU A 1 100 ? 11.312 -10.324 1.120 1.00 82.25 100 GLU A CA 1
ATOM 782 C C . GLU A 1 100 ? 11.596 -8.900 1.595 1.00 82.25 100 GLU A C 1
ATOM 784 O O . GLU A 1 100 ? 11.614 -8.641 2.803 1.00 82.25 100 GLU A O 1
ATOM 789 N N . ILE A 1 101 ? 11.763 -7.971 0.656 1.00 84.44 101 ILE A N 1
ATOM 790 C CA . ILE A 1 101 ? 11.968 -6.553 0.947 1.00 84.44 101 ILE A CA 1
ATOM 791 C C . ILE A 1 101 ? 10.698 -5.938 1.506 1.00 84.44 101 ILE A C 1
ATOM 793 O O . ILE A 1 101 ? 10.764 -5.274 2.539 1.00 84.44 101 ILE A O 1
ATOM 797 N N . PHE A 1 102 ? 9.541 -6.218 0.909 1.00 83.94 102 PHE A N 1
ATOM 798 C CA . PHE A 1 102 ? 8.266 -5.767 1.450 1.00 83.94 102 PHE A CA 1
ATOM 799 C C . PHE A 1 102 ? 8.066 -6.256 2.891 1.00 83.94 102 PHE A C 1
ATOM 801 O O . PHE A 1 102 ? 7.777 -5.461 3.787 1.00 83.94 102 PHE A O 1
ATOM 808 N N . LYS A 1 103 ? 8.348 -7.538 3.171 1.00 81.25 103 LYS A N 1
ATOM 809 C CA . LYS A 1 103 ? 8.333 -8.076 4.544 1.00 81.25 103 LYS A CA 1
ATOM 810 C C . LYS A 1 103 ? 9.328 -7.363 5.461 1.00 81.25 103 LYS A C 1
ATOM 812 O O . LYS A 1 103 ? 9.027 -7.147 6.636 1.00 81.25 103 LYS A O 1
ATOM 817 N N . GLN A 1 104 ? 10.519 -7.027 4.972 1.00 85.69 104 GLN A N 1
ATOM 818 C CA . GLN A 1 104 ? 11.529 -6.313 5.750 1.00 85.69 104 GLN A CA 1
ATOM 819 C C . GLN A 1 104 ? 11.083 -4.883 6.086 1.00 85.69 104 GLN A C 1
ATOM 821 O O . GLN A 1 104 ? 11.193 -4.487 7.248 1.00 85.69 104 GLN A O 1
ATOM 826 N N . LEU A 1 105 ? 10.551 -4.139 5.114 1.00 85.06 105 LEU A N 1
ATOM 827 C CA . LEU A 1 105 ? 10.029 -2.781 5.292 1.00 85.06 105 LEU A CA 1
ATOM 828 C C . LEU A 1 105 ? 8.832 -2.780 6.246 1.00 85.06 105 LEU A C 1
ATOM 830 O O . LEU A 1 105 ? 8.821 -2.028 7.220 1.00 85.06 105 LEU A O 1
ATOM 834 N N . LEU A 1 106 ? 7.893 -3.715 6.068 1.00 82.69 106 LEU A N 1
ATOM 835 C CA . LEU A 1 106 ? 6.781 -3.913 6.996 1.00 82.69 106 LEU A CA 1
ATOM 836 C C . LEU A 1 106 ? 7.259 -4.211 8.413 1.00 82.69 106 LEU A C 1
ATOM 838 O O . LEU A 1 106 ? 6.756 -3.628 9.370 1.00 82.69 106 LEU A O 1
ATOM 842 N N . ARG A 1 107 ? 8.250 -5.093 8.583 1.00 80.00 107 ARG A N 1
ATOM 843 C CA . ARG A 1 107 ? 8.822 -5.383 9.906 1.00 80.00 107 ARG A CA 1
ATOM 844 C C . ARG A 1 107 ? 9.451 -4.150 10.535 1.00 80.00 107 ARG A C 1
ATOM 846 O O . ARG A 1 107 ? 9.280 -3.957 11.738 1.00 80.00 107 ARG A O 1
ATOM 853 N N . GLN A 1 108 ? 10.173 -3.336 9.770 1.00 81.69 108 GLN A N 1
ATOM 854 C CA . GLN A 1 108 ? 10.768 -2.097 10.275 1.00 81.69 108 GLN A CA 1
ATOM 855 C C . GLN A 1 108 ? 9.689 -1.107 10.707 1.00 81.69 108 GLN A C 1
ATOM 857 O O . GLN A 1 108 ? 9.734 -0.632 11.842 1.00 81.69 108 GLN A O 1
ATOM 862 N N . PHE A 1 109 ? 8.684 -0.887 9.861 1.00 80.00 109 PHE A N 1
ATOM 863 C CA . PHE A 1 109 ? 7.540 -0.029 10.149 1.00 80.00 109 PHE A CA 1
ATOM 864 C C . PHE A 1 109 ? 6.792 -0.499 11.403 1.00 80.00 109 PHE A C 1
ATOM 866 O O . PHE A 1 109 ? 6.649 0.239 12.379 1.00 80.00 109 PHE A O 1
ATOM 873 N N . ILE A 1 110 ? 6.400 -1.774 11.449 1.00 75.44 110 ILE A N 1
ATOM 874 C CA . ILE A 1 110 ? 5.720 -2.365 12.603 1.00 75.44 110 ILE A CA 1
ATOM 875 C C . ILE A 1 110 ? 6.600 -2.249 13.844 1.00 75.44 110 ILE A C 1
ATOM 877 O O . ILE A 1 110 ? 6.100 -1.838 14.878 1.00 75.44 110 ILE A O 1
ATOM 881 N N . THR A 1 111 ? 7.897 -2.544 13.790 1.00 73.31 111 THR A N 1
ATOM 882 C CA . THR A 1 111 ? 8.776 -2.443 14.972 1.00 73.31 111 THR A CA 1
ATOM 883 C C . THR A 1 111 ? 8.865 -1.003 15.483 1.00 73.31 111 THR A C 1
ATOM 885 O O . THR A 1 111 ? 8.783 -0.765 16.690 1.00 73.31 111 THR A O 1
ATOM 888 N N . LYS A 1 112 ? 8.965 -0.038 14.566 1.00 72.00 112 LYS A N 1
ATOM 889 C CA . LYS A 1 112 ? 9.038 1.397 14.855 1.00 72.00 112 LYS A CA 1
ATOM 890 C C . LYS A 1 112 ? 7.758 1.918 15.511 1.00 72.00 112 LYS A C 1
ATOM 892 O O . LYS A 1 112 ? 7.836 2.648 16.497 1.00 72.00 112 LYS A O 1
ATOM 897 N N . TYR A 1 113 ? 6.590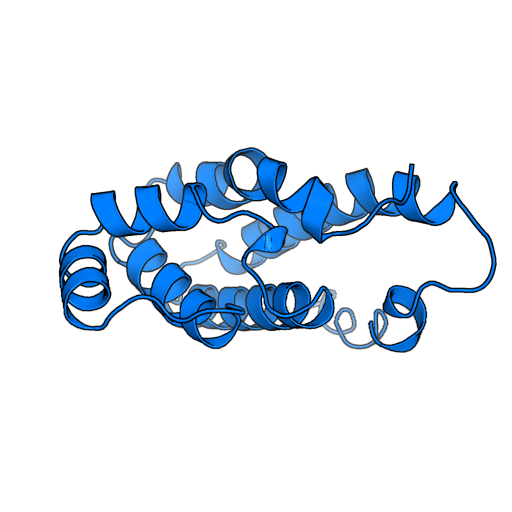 1.491 15.032 1.00 65.12 113 TYR A N 1
ATOM 898 C CA . TYR A 1 113 ? 5.296 1.998 15.503 1.00 65.12 113 TYR A CA 1
ATOM 899 C C . TYR A 1 113 ? 4.608 1.107 16.561 1.00 65.12 113 TYR A C 1
ATOM 901 O O . TYR A 1 113 ? 3.845 1.610 17.382 1.00 65.12 113 TYR A O 1
ATOM 909 N N . THR A 1 114 ? 4.948 -0.181 16.671 1.00 56.06 114 THR A N 1
ATOM 910 C CA . THR A 1 114 ? 4.453 -1.096 17.728 1.00 56.06 114 THR A CA 1
ATOM 911 C C . THR A 1 114 ? 5.033 -0.747 19.097 1.00 56.06 114 THR A C 1
ATOM 913 O O . THR A 1 114 ? 4.336 -0.865 20.105 1.00 56.06 114 THR A O 1
ATOM 916 N N . PHE A 1 115 ? 6.268 -0.234 19.159 1.00 49.69 115 PHE A N 1
ATOM 917 C CA . PHE A 1 115 ? 6.852 0.275 20.407 1.00 49.69 115 PHE A CA 1
ATOM 918 C C . PHE A 1 115 ? 6.042 1.450 20.999 1.00 49.69 115 PHE A C 1
ATOM 920 O O . PHE A 1 115 ? 5.928 1.607 22.218 1.00 49.69 115 PHE A O 1
ATOM 927 N N . VAL A 1 116 ? 5.399 2.240 20.137 1.00 49.28 116 VAL A N 1
ATOM 928 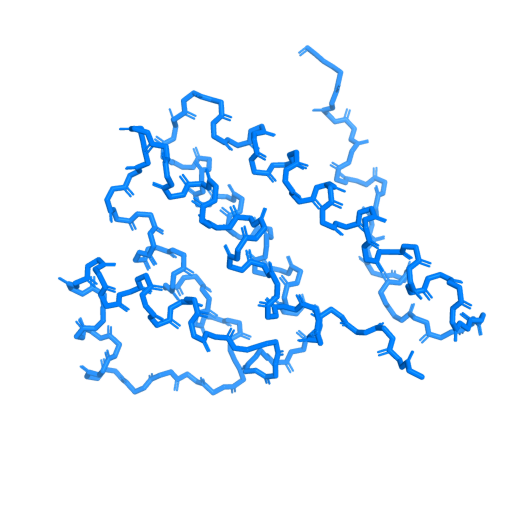C CA . VAL A 1 116 ? 4.549 3.373 20.530 1.00 49.28 116 VAL A CA 1
ATOM 929 C C . VAL A 1 116 ? 3.174 2.895 21.017 1.00 49.28 116 VAL A C 1
ATOM 931 O O . VAL A 1 116 ? 2.637 3.423 21.990 1.00 49.28 116 VAL A O 1
ATOM 934 N N . ILE A 1 117 ? 2.622 1.843 20.408 1.00 43.34 117 ILE A N 1
ATOM 935 C CA . ILE A 1 117 ? 1.334 1.252 20.810 1.00 43.34 117 ILE A CA 1
ATOM 936 C C . ILE A 1 117 ? 1.458 0.543 22.170 1.00 43.34 117 ILE A C 1
ATOM 938 O O . ILE A 1 117 ? 0.628 0.751 23.056 1.00 43.34 117 ILE A O 1
ATOM 942 N N . ALA A 1 118 ? 2.529 -0.231 22.379 1.00 41.88 118 ALA A N 1
ATOM 943 C CA . ALA A 1 118 ? 2.752 -0.992 23.612 1.00 41.88 118 ALA A CA 1
ATOM 944 C C . ALA A 1 118 ? 3.027 -0.113 24.846 1.00 41.88 118 ALA A C 1
ATOM 946 O O . ALA A 1 118 ? 2.707 -0.506 25.967 1.00 41.88 118 ALA A O 1
ATOM 947 N N . SER A 1 119 ? 3.595 1.082 24.663 1.00 45.72 119 SER A N 1
ATOM 948 C CA . SER A 1 119 ? 3.919 1.987 25.774 1.00 45.72 119 SER A CA 1
ATOM 949 C C . SER A 1 119 ? 2.741 2.850 26.247 1.00 45.72 119 SER A C 1
ATOM 951 O O . SER A 1 119 ? 2.858 3.500 27.286 1.00 45.72 119 SER A O 1
ATOM 953 N N . THR A 1 120 ? 1.592 2.833 25.549 1.00 44.03 120 THR A N 1
ATOM 954 C CA . THR A 1 120 ? 0.530 3.837 25.762 1.00 44.03 120 THR A CA 1
ATOM 955 C C . THR A 1 120 ? -0.799 3.312 26.332 1.00 44.03 120 THR A C 1
ATOM 957 O O . THR A 1 120 ? -1.702 4.122 26.510 1.00 44.03 120 THR A O 1
ATOM 960 N N . THR A 1 121 ? -0.975 2.023 26.670 1.00 40.97 121 THR A N 1
ATOM 961 C CA . THR A 1 121 ? -1.961 1.537 27.686 1.00 40.97 121 THR A CA 1
ATOM 962 C C . THR A 1 121 ? -1.980 0.001 27.818 1.00 40.97 121 THR A C 1
ATOM 964 O O . THR A 1 121 ? -1.891 -0.704 26.814 1.00 40.97 121 THR A O 1
ATOM 967 N N . PRO A 1 122 ? -2.195 -0.551 29.030 1.00 47.66 122 PRO A N 1
ATOM 968 C CA . PRO A 1 122 ? -2.561 -1.949 29.212 1.00 47.66 122 PRO A CA 1
ATOM 969 C C . PRO A 1 122 ? -4.073 -2.128 28.970 1.00 47.66 122 PRO A C 1
ATOM 971 O O . PRO A 1 122 ? -4.872 -1.307 29.410 1.00 47.66 122 PRO A O 1
ATOM 974 N N . SER A 1 123 ? -4.465 -3.241 28.343 1.00 45.84 123 SER A N 1
ATOM 975 C CA . SER A 1 123 ? -5.796 -3.893 28.403 1.00 45.84 123 SER A CA 1
ATOM 976 C C . SER A 1 123 ? -6.903 -3.654 27.355 1.00 45.84 123 SER A C 1
ATOM 978 O O . SER A 1 123 ? -7.930 -4.312 27.479 1.00 45.84 123 SER A O 1
ATOM 980 N N . SER A 1 124 ? -6.744 -2.880 26.271 1.00 42.84 124 SER A N 1
ATOM 981 C CA . SER A 1 124 ? -7.829 -2.815 25.254 1.00 42.84 124 SER A CA 1
ATOM 982 C C . SER A 1 124 ? -7.386 -2.545 23.810 1.00 42.84 124 SER A C 1
ATOM 984 O O . SER A 1 124 ? -7.998 -1.746 23.104 1.00 42.84 124 SER A O 1
ATOM 986 N N . CYS A 1 125 ? -6.342 -3.220 23.330 1.00 45.72 125 CYS A N 1
ATOM 987 C CA . CYS A 1 125 ? -6.046 -3.247 21.896 1.00 45.72 125 CYS A CA 1
ATOM 988 C C . CYS A 1 125 ? -6.635 -4.519 21.273 1.00 45.72 125 CYS A C 1
ATOM 990 O O . CYS A 1 125 ? -6.085 -5.605 21.442 1.00 45.72 125 CYS A O 1
ATOM 992 N N . ALA A 1 126 ? -7.732 -4.382 20.522 1.00 45.19 126 ALA A N 1
ATOM 993 C CA . ALA A 1 126 ? -8.262 -5.435 19.646 1.00 45.19 126 ALA A CA 1
ATOM 994 C C . ALA A 1 126 ? -7.244 -5.863 18.564 1.00 45.19 126 ALA A C 1
ATOM 996 O O . ALA A 1 126 ? -7.320 -6.966 18.028 1.00 45.19 126 ALA A O 1
ATOM 997 N N . PHE A 1 127 ? -6.226 -5.030 18.324 1.00 43.00 127 PHE A N 1
ATOM 998 C CA . PHE A 1 127 ? -5.044 -5.372 17.540 1.00 43.00 127 PHE A CA 1
ATOM 999 C C . PHE A 1 127 ? -4.271 -6.570 18.129 1.00 43.00 127 PHE A C 1
ATOM 1001 O O . PHE A 1 127 ? -3.804 -7.435 17.396 1.00 43.00 127 PHE A O 1
ATOM 1008 N N . CYS A 1 128 ? -4.219 -6.709 19.461 1.00 44.44 128 CYS A N 1
ATOM 1009 C CA . CYS A 1 128 ? -3.561 -7.850 20.109 1.00 44.44 128 CYS A CA 1
ATOM 1010 C C . CYS A 1 128 ? -4.371 -9.152 20.042 1.00 44.44 128 CYS A C 1
ATOM 1012 O O . CYS A 1 128 ? -3.781 -10.224 20.136 1.00 44.44 128 CYS A O 1
ATOM 1014 N N . SER A 1 129 ? -5.703 -9.097 19.926 1.00 38.97 129 SER A N 1
ATOM 1015 C CA . SER A 1 129 ? -6.532 -10.313 19.942 1.00 38.97 129 SER A CA 1
ATOM 1016 C C . SER A 1 129 ? -6.718 -10.941 18.563 1.00 38.97 129 SER A C 1
ATOM 1018 O O . SER A 1 129 ? -7.050 -12.125 18.488 1.00 38.97 129 SER A O 1
ATOM 1020 N N . ARG A 1 130 ? -6.504 -10.179 17.482 1.00 39.97 130 ARG A N 1
ATOM 1021 C CA . ARG A 1 130 ? -6.742 -10.656 16.114 1.00 39.97 130 ARG A CA 1
ATOM 1022 C C . ARG A 1 130 ? -5.509 -10.724 15.231 1.00 39.97 130 ARG A C 1
ATOM 1024 O O . ARG A 1 130 ? -5.539 -11.487 14.269 1.00 39.97 130 ARG A O 1
ATOM 1031 N N . VAL A 1 131 ? -4.403 -10.067 15.585 1.00 43.38 131 VAL A N 1
ATOM 1032 C CA . VAL A 1 131 ? -3.142 -10.448 14.958 1.00 43.38 131 VAL A CA 1
ATOM 1033 C C . VAL A 1 131 ? -2.707 -11.765 15.586 1.00 43.38 131 VAL A C 1
ATOM 1035 O O . VAL A 1 131 ? -2.105 -11.831 16.658 1.00 43.38 131 VAL A O 1
ATOM 1038 N N . ARG A 1 132 ? -3.035 -12.845 14.881 1.00 38.00 132 ARG A N 1
ATOM 1039 C CA . ARG A 1 132 ? -2.396 -14.157 14.969 1.00 38.00 132 ARG A CA 1
ATOM 1040 C C . ARG A 1 132 ? -0.920 -13.981 14.556 1.00 38.00 132 ARG A C 1
ATOM 1042 O O . ARG A 1 132 ? -0.451 -14.538 13.573 1.00 38.00 132 ARG A O 1
ATOM 1049 N N . PHE A 1 133 ? -0.164 -13.191 15.323 1.00 41.84 133 PHE A N 1
ATOM 1050 C CA . PHE A 1 133 ? 1.235 -12.812 15.076 1.00 41.84 133 PHE A CA 1
ATOM 1051 C C . PHE A 1 133 ? 2.174 -14.031 15.097 1.00 41.84 133 PHE A C 1
ATOM 1053 O O . PHE A 1 133 ? 3.318 -13.939 14.669 1.00 41.84 133 PHE A O 1
ATOM 1060 N N . GLN A 1 134 ? 1.691 -15.189 15.561 1.00 38.06 134 GLN A N 1
ATOM 1061 C CA . GLN A 1 134 ? 2.410 -16.464 15.522 1.00 38.06 134 GLN A CA 1
ATOM 1062 C C . GLN A 1 134 ? 2.156 -17.307 14.266 1.00 38.06 134 GLN A C 1
ATOM 1064 O O . GLN A 1 134 ? 2.860 -18.290 14.067 1.00 38.06 134 GLN A O 1
ATOM 1069 N N . THR A 1 135 ? 1.189 -16.968 13.407 1.00 40.75 135 THR A N 1
ATOM 1070 C CA . THR A 1 135 ? 0.938 -17.731 12.164 1.00 40.75 135 THR A CA 1
ATOM 1071 C C . THR A 1 135 ? 1.471 -17.038 10.914 1.00 40.75 135 THR A C 1
ATOM 1073 O O . THR A 1 135 ? 1.663 -17.707 9.908 1.00 40.75 135 THR A O 1
ATOM 1076 N N . PHE A 1 136 ? 1.825 -15.751 11.002 1.00 39.62 136 PHE A N 1
ATOM 1077 C CA . PHE A 1 136 ? 2.547 -15.026 9.944 1.00 39.62 136 PHE A CA 1
ATOM 1078 C C . PHE A 1 136 ? 4.077 -15.251 9.987 1.00 39.62 136 PHE A C 1
ATOM 1080 O O . PHE A 1 136 ? 4.815 -14.773 9.128 1.00 39.62 136 PHE A O 1
ATOM 1087 N N . ILE A 1 137 ? 4.581 -15.981 10.995 1.00 44.53 137 ILE A N 1
ATOM 1088 C CA . ILE A 1 137 ? 6.004 -16.331 11.147 1.00 44.53 137 ILE A CA 1
ATOM 1089 C C . ILE A 1 137 ? 6.183 -17.811 11.561 1.00 44.53 137 ILE A C 1
ATOM 1091 O O . ILE A 1 137 ? 6.599 -18.077 12.687 1.00 44.53 137 ILE A O 1
ATOM 1095 N N . PRO A 1 138 ? 5.906 -18.800 10.688 1.00 33.50 138 PRO A N 1
ATOM 1096 C CA . PRO A 1 138 ? 6.626 -20.069 10.816 1.00 33.50 138 PRO A CA 1
ATOM 1097 C C . PRO A 1 138 ? 7.461 -20.445 9.587 1.00 33.50 138 PRO A C 1
ATOM 1099 O O . PRO A 1 138 ? 8.284 -21.341 9.702 1.00 33.50 138 PRO A O 1
ATOM 1102 N N . ASN A 1 139 ? 7.361 -19.736 8.457 1.00 33.66 139 ASN A N 1
ATOM 1103 C CA . ASN A 1 139 ? 8.181 -20.013 7.264 1.00 33.66 139 ASN A CA 1
ATOM 1104 C C . ASN A 1 139 ? 9.223 -18.916 6.994 1.00 33.66 139 ASN A C 1
ATOM 1106 O O . ASN A 1 139 ? 9.327 -18.387 5.896 1.00 33.66 139 ASN A O 1
ATOM 1110 N N . PHE A 1 140 ? 9.985 -18.553 8.028 1.00 43.69 140 PHE A N 1
ATOM 1111 C CA . PHE A 1 140 ? 11.159 -17.670 7.929 1.00 43.69 140 PHE A CA 1
ATOM 1112 C C . PHE A 1 140 ? 12.482 -18.401 8.228 1.00 43.69 140 PHE A C 1
ATOM 1114 O O . PHE A 1 140 ? 13.496 -17.759 8.493 1.00 43.69 140 PHE A O 1
ATOM 1121 N N . SER A 1 141 ? 12.467 -19.735 8.168 1.00 35.59 141 SER A N 1
ATOM 1122 C CA . SER A 1 141 ? 13.660 -20.580 8.223 1.00 35.59 141 SER A CA 1
ATOM 1123 C C . SER A 1 141 ? 13.550 -21.653 7.143 1.00 35.59 141 SER A C 1
ATOM 1125 O O . SER A 1 141 ? 12.863 -22.655 7.336 1.00 35.59 141 SER A O 1
ATOM 1127 N N . GLY A 1 142 ? 14.211 -21.422 6.015 1.00 35.53 142 GLY A N 1
ATOM 1128 C CA . GLY A 1 142 ? 14.363 -22.360 4.908 1.00 35.53 142 GLY A CA 1
ATOM 1129 C C . GLY A 1 142 ? 15.365 -21.804 3.924 1.00 35.53 142 GLY A C 1
ATOM 1130 O O . GLY A 1 142 ? 14.974 -20.852 3.222 1.00 35.53 142 GLY A O 1
#

Radius of gyration: 15.6 Å; Cα contacts (8 Å, |Δi|>4): 112; chains: 1; bounding box: 32×33×46 Å

Sequence (142 aa):
MSGSLRNHWGYTPEEIWEPLAARDNAPPDLFNDLYEAAEGFLALPTAEPLFEEIQNDAVKAHTAFCALNGSDFRDETAIVEFLETAYDVIVDYDVPGDPEIFKQLLRQFITKYTFVIASTTPSSCAFCSRVRFQTFIPNFSG

Foldseek 3Di:
DALAVLQCLLCCCVQQVVVLVVDPPRDLQLLLVLLVLLQVFFPDHDDPVVNVVQSVDSVSSSVVVSPDGSVRGPDSVSVVVSLVVSLVSQVVVVDPCSSVSNVVSVVVSCVVRVVVNVVPDPDDDPVVVPPPVVVVPPPPPD

Secondary structure (DSSP, 8-state):
----HHHHGGGHIIIIIHHHHTSTT--TTHHHHHHHHHHTTBSSPPPHHHHHHHHT-HHHHHHHHHH--TTTBS-HHHHHHHHHHHHHHHHHTT-TTHHHHHHHHHHHHHHHHHHHHHTS-SS--HHHHH--TTTSSSSS--